Protein AF-A0A453G8U9-F1 (afdb_monomer)

Secondary structure (DSSP, 8-state):
-----------SSSHHHHHHHHHHHHHHHHHHHHHHHHHHHHHTTPPPPPEEEEEEE-TTS-HHHHHHHHHHHHHSS-S-EEEEEEES-TTS--S-TT--S----SS-TTS---

Mean predicted aligned error: 11.15 Å

InterPro domains:
  IPR005299 SAM dependent carboxyl methyltransferase [PF03492] (24-114)
  IPR005299 SAM dependent carboxyl methyltransferase [PTHR31009] (24-114)
  IPR029063 S-adenosyl-L-methionine-dependent methyltransferase superfamily [G3DSA:3.40.50.150] (24-113)
  IPR029063 S-adenosyl-L-methionine-dependent methyltransferase superfamily [SSF53335] (24-114)

Solvent-accessible surface area (backbone atoms only — not comparable to full-atom values): 7622 Å² total; per-residue (Å²): 134,81,91,85,83,83,87,82,88,91,83,77,88,63,68,74,64,53,56,61,50,53,47,50,50,54,50,48,53,49,52,50,53,51,51,51,52,46,53,49,26,57,75,69,75,42,77,78,71,80,43,75,46,72,51,68,42,52,74,89,54,74,56,67,63,45,50,54,52,51,51,52,56,62,68,41,95,59,75,64,58,48,78,48,75,48,71,39,59,85,91,49,89,85,70,66,86,91,74,70,95,78,86,88,85,77,97,54,87,82,66,78,80,133

Organism: Aegilops tauschii subsp. strangulata (NCBI:txid200361)

Nearest PDB structures (foldseek):
  1b0a-assembly1_A  TM=3.991E-01  e=1.077E+00  Escherichia coli K-12
  3ks9-assembly3_B  TM=4.041E-01  e=3.328E+00  Homo sapiens
  7aor-assembly1_f  TM=5.090E-01  e=7.887E+00  Trypanosoma cruzi strain CL Brener
  6sga-assembly1_CK  TM=3.949E-01  e=8.429E+00  Trypanosoma brucei brucei

Sequence (114 aa):
MQQHRHLGAQEDSDRGLGLLHWSTNALALVSIAVKAIHAHCLQFQQPSPEVSVLLNDLPENDFNTVVKSLVTLRQSNDPVVVTGITPGSFYERLFTSESVHLVCSSNSLHWLSK

Radius of gyration: 18.21 Å; Cα contacts (8 Å, |Δi|>4): 68; chains: 1; bounding box: 45×24×60 Å

pLDDT: mean 73.86, std 19.08, range [25.72, 93.12]

Structure (mmCIF, N/CA/C/O backbone):
data_AF-A0A453G8U9-F1
#
_entry.id   AF-A0A453G8U9-F1
#
loop_
_atom_site.group_PDB
_atom_site.id
_atom_site.type_symbol
_atom_site.label_atom_id
_atom_site.label_alt_id
_atom_site.label_comp_id
_atom_site.label_asym_id
_atom_site.label_entity_id
_atom_site.label_seq_id
_atom_site.pdbx_PDB_ins_code
_atom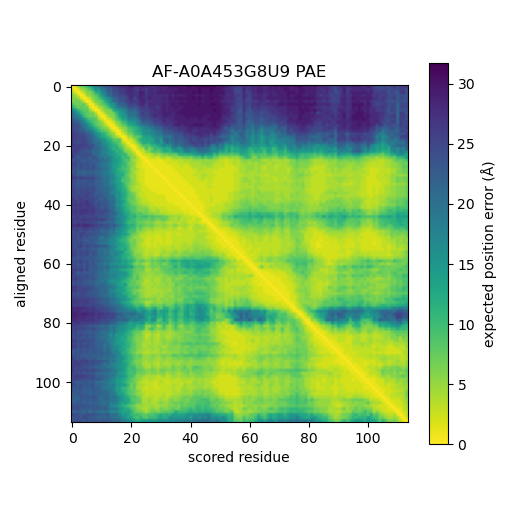_site.Cartn_x
_atom_site.Cartn_y
_atom_site.Cartn_z
_atom_site.occupancy
_atom_site.B_iso_or_equiv
_atom_site.auth_seq_id
_atom_site.auth_comp_id
_atom_site.auth_asym_id
_atom_site.auth_atom_id
_atom_site.pdbx_PDB_model_num
ATOM 1 N N . MET A 1 1 ? 16.619 5.678 -41.052 1.00 30.23 1 MET A N 1
ATOM 2 C CA . MET A 1 1 ? 17.804 4.800 -41.122 1.00 30.23 1 MET A CA 1
ATOM 3 C C . MET A 1 1 ? 18.645 5.003 -39.866 1.00 30.23 1 MET A C 1
ATOM 5 O O . MET A 1 1 ? 18.930 6.148 -39.556 1.00 30.23 1 MET A O 1
ATOM 9 N N . GLN A 1 2 ? 18.899 3.889 -39.160 1.00 29.11 2 GLN A N 1
ATOM 10 C CA . GLN A 1 2 ? 19.966 3.549 -38.184 1.00 29.11 2 GLN A CA 1
ATOM 11 C C . GLN A 1 2 ? 20.500 4.676 -37.273 1.00 29.11 2 GLN A C 1
ATOM 13 O O . GLN A 1 2 ? 21.148 5.600 -37.740 1.00 29.11 2 GLN A O 1
ATOM 18 N N . GLN A 1 3 ? 20.195 4.724 -35.967 1.00 36.03 3 GLN A N 1
ATOM 19 C CA . GLN A 1 3 ? 20.605 3.821 -34.866 1.00 36.03 3 GLN A CA 1
ATOM 20 C C . GLN A 1 3 ? 22.077 3.389 -34.897 1.00 36.03 3 GLN A C 1
ATOM 22 O O . GLN A 1 3 ? 22.437 2.491 -35.644 1.00 36.03 3 GLN A O 1
ATOM 27 N N . HIS A 1 4 ? 22.874 3.966 -33.993 1.00 25.72 4 HIS A N 1
ATOM 28 C CA . HIS A 1 4 ? 24.005 3.313 -33.332 1.00 25.72 4 HIS A CA 1
ATOM 29 C C . HIS A 1 4 ? 24.277 4.044 -32.006 1.00 25.72 4 HIS A C 1
ATOM 31 O O . HIS A 1 4 ? 24.753 5.178 -31.995 1.00 25.72 4 HIS A O 1
ATOM 37 N N . ARG A 1 5 ? 23.989 3.404 -30.869 1.00 31.95 5 ARG A N 1
ATOM 38 C CA . ARG A 1 5 ? 24.727 3.668 -29.629 1.00 31.95 5 ARG A CA 1
ATOM 39 C C . ARG A 1 5 ? 24.896 2.342 -28.897 1.00 31.95 5 ARG A C 1
ATOM 41 O O . ARG A 1 5 ? 23.926 1.696 -28.518 1.00 31.95 5 ARG A O 1
ATOM 48 N N . HIS A 1 6 ? 26.148 1.910 -28.869 1.00 29.66 6 HIS A N 1
ATOM 49 C CA . HIS A 1 6 ? 26.619 0.653 -28.318 1.00 29.66 6 HIS A CA 1
ATOM 50 C C . HIS A 1 6 ? 26.767 0.776 -26.796 1.00 29.66 6 HIS A C 1
ATOM 52 O O . HIS A 1 6 ? 27.011 1.861 -26.270 1.00 29.66 6 HIS A O 1
ATOM 58 N N . LEU A 1 7 ? 26.561 -0.366 -26.151 1.00 36.59 7 LEU A N 1
ATOM 59 C CA . LEU A 1 7 ? 26.475 -0.661 -24.724 1.00 36.59 7 LEU A CA 1
ATOM 60 C C . LEU A 1 7 ? 27.744 -0.326 -23.927 1.00 36.59 7 LEU A C 1
ATOM 62 O O . LEU A 1 7 ? 28.839 -0.317 -24.484 1.00 36.59 7 LEU A O 1
ATOM 66 N N . GLY A 1 8 ? 27.604 -0.213 -22.601 1.00 27.98 8 GLY A N 1
ATOM 67 C CA . GLY A 1 8 ? 28.725 -0.490 -21.702 1.00 27.98 8 GLY A CA 1
ATOM 68 C C . GLY A 1 8 ? 28.613 0.090 -20.297 1.00 27.98 8 GLY A C 1
ATOM 69 O O . GLY A 1 8 ? 29.074 1.197 -20.065 1.00 27.98 8 GLY A O 1
ATOM 70 N N . ALA A 1 9 ? 28.102 -0.728 -19.376 1.00 36.22 9 ALA A N 1
ATOM 71 C CA . ALA A 1 9 ? 28.544 -0.815 -17.983 1.00 36.22 9 ALA A CA 1
ATOM 72 C C . ALA A 1 9 ? 28.387 0.430 -17.088 1.00 36.22 9 ALA A C 1
ATOM 74 O O . ALA A 1 9 ? 29.346 1.137 -16.812 1.00 36.22 9 ALA A O 1
ATOM 75 N N . GLN A 1 10 ? 27.193 0.598 -16.517 1.00 33.53 10 GLN A N 1
ATOM 76 C CA . GLN A 1 10 ? 27.047 1.138 -15.158 1.00 33.53 10 GLN A CA 1
ATOM 77 C C . GLN A 1 10 ? 25.771 0.559 -14.510 1.00 33.53 10 GLN A C 1
ATOM 79 O O . GLN A 1 10 ? 24.962 1.265 -13.921 1.00 33.53 10 GLN A O 1
ATOM 84 N N . GLU A 1 11 ? 25.547 -0.743 -14.682 1.00 44.25 11 GLU A N 1
ATOM 85 C CA . GLU A 1 11 ? 24.462 -1.496 -14.052 1.00 44.25 11 GLU A CA 1
ATOM 86 C C . GLU A 1 11 ? 25.110 -2.580 -13.190 1.00 44.25 11 GLU A C 1
ATOM 88 O O . GLU A 1 11 ? 25.521 -3.585 -13.748 1.00 44.25 11 GLU A O 1
ATOM 93 N N . ASP A 1 12 ? 25.290 -2.346 -11.881 1.00 39.53 12 ASP A N 1
ATOM 94 C CA . ASP A 1 12 ? 25.063 -3.402 -10.866 1.00 39.53 12 ASP A CA 1
ATOM 95 C C . ASP A 1 12 ? 25.344 -3.009 -9.405 1.00 39.53 12 ASP A C 1
ATOM 97 O O . ASP A 1 12 ? 24.893 -3.707 -8.503 1.00 39.53 12 ASP A O 1
ATOM 101 N N . SER A 1 13 ? 26.036 -1.905 -9.101 1.00 34.47 13 SER A N 1
ATOM 102 C CA . SER A 1 13 ? 26.486 -1.705 -7.706 1.00 34.47 13 SER A CA 1
ATOM 103 C C . SER A 1 13 ? 25.477 -1.033 -6.755 1.00 34.47 13 SER A C 1
ATOM 105 O O . SER A 1 13 ? 25.641 -1.153 -5.544 1.00 34.47 13 SER A O 1
ATOM 107 N N . ASP A 1 14 ? 24.420 -0.378 -7.255 1.00 38.16 14 ASP A N 1
ATOM 108 C CA . ASP A 1 14 ? 23.520 0.456 -6.425 1.00 38.16 14 ASP A CA 1
ATOM 109 C C . ASP A 1 14 ? 22.111 -0.123 -6.205 1.00 38.16 14 ASP A C 1
ATOM 111 O O . ASP A 1 14 ? 21.262 0.493 -5.553 1.00 38.16 14 ASP A O 1
ATOM 115 N N . ARG A 1 15 ? 21.829 -1.335 -6.702 1.00 45.06 15 ARG A N 1
ATOM 116 C CA . ARG A 1 15 ? 20.483 -1.928 -6.589 1.00 45.06 15 ARG A CA 1
ATOM 117 C C . ARG A 1 15 ? 20.121 -2.337 -5.154 1.00 45.06 15 ARG A C 1
ATOM 119 O O . ARG A 1 15 ? 18.944 -2.371 -4.825 1.00 45.06 15 ARG A O 1
ATOM 126 N N . GLY A 1 16 ? 21.096 -2.569 -4.271 1.00 38.00 16 GLY A N 1
ATOM 127 C CA . GLY A 1 16 ? 20.838 -2.979 -2.882 1.00 38.00 16 GLY A CA 1
ATOM 128 C C . GLY A 1 16 ? 20.383 -1.856 -1.938 1.00 38.00 16 GLY A C 1
ATOM 129 O O . GLY A 1 16 ? 19.634 -2.113 -0.998 1.00 38.00 16 GLY A O 1
ATOM 130 N N . LEU A 1 17 ? 20.799 -0.608 -2.182 1.00 40.16 17 LEU A N 1
ATOM 131 C CA . LEU A 1 17 ? 20.535 0.523 -1.275 1.00 40.16 17 LEU A CA 1
ATOM 132 C C . LEU A 1 17 ? 19.252 1.289 -1.619 1.00 40.16 17 LEU A C 1
ATOM 134 O O . LEU A 1 17 ? 18.605 1.833 -0.725 1.00 40.16 17 LEU A O 1
ATOM 138 N N . GLY A 1 18 ? 18.834 1.281 -2.889 1.00 43.28 18 GLY A N 1
ATOM 139 C CA . GLY A 1 18 ? 17.547 1.853 -3.288 1.00 43.28 18 GLY A CA 1
ATOM 140 C C . GLY A 1 18 ? 16.365 1.108 -2.661 1.00 43.28 18 GLY A C 1
ATOM 141 O O . GLY A 1 18 ? 15.428 1.733 -2.176 1.00 43.28 18 GLY A O 1
ATOM 142 N N . LEU A 1 19 ? 16.427 -0.225 -2.602 1.00 46.66 19 LEU A N 1
ATOM 143 C CA . LEU A 1 19 ? 15.305 -1.096 -2.222 1.00 46.66 19 LEU A CA 1
ATOM 144 C C . LEU A 1 19 ? 14.860 -0.942 -0.757 1.00 46.66 19 LEU A C 1
ATOM 146 O O . LEU A 1 19 ? 13.661 -0.943 -0.486 1.00 46.66 19 LEU A O 1
ATOM 150 N N . LEU A 1 20 ? 15.795 -0.710 0.173 1.00 48.06 20 LEU A N 1
ATOM 151 C CA . LEU A 1 20 ? 15.473 -0.387 1.572 1.00 48.06 20 LEU A CA 1
ATOM 152 C C . LEU A 1 20 ? 14.829 1.001 1.717 1.00 48.06 20 LEU A C 1
ATOM 154 O O . LEU A 1 20 ? 14.012 1.226 2.613 1.00 48.06 20 LEU A O 1
ATOM 158 N N . HIS A 1 21 ? 15.173 1.941 0.836 1.00 51.19 21 HIS A N 1
ATOM 159 C CA . HIS A 1 21 ? 14.622 3.293 0.859 1.00 51.19 21 HIS A CA 1
ATOM 160 C C . HIS A 1 21 ? 13.180 3.326 0.325 1.00 51.19 21 HIS A C 1
ATOM 162 O O . HIS A 1 21 ? 12.327 3.976 0.928 1.00 51.19 21 HIS A O 1
ATOM 168 N N . TRP A 1 22 ? 12.868 2.566 -0.733 1.00 52.81 22 TRP A N 1
ATOM 169 C CA . TRP A 1 22 ? 11.501 2.464 -1.268 1.00 52.81 22 TRP A CA 1
ATOM 170 C C . TRP A 1 22 ? 10.528 1.857 -0.256 1.00 52.81 22 TRP A C 1
ATOM 172 O O . TRP A 1 22 ? 9.466 2.433 -0.007 1.00 52.81 22 TRP A O 1
ATOM 182 N N . SER A 1 23 ? 10.912 0.750 0.394 1.00 60.31 23 SER A N 1
ATOM 183 C CA . SER A 1 23 ? 10.085 0.134 1.436 1.00 60.31 23 SER A CA 1
ATOM 184 C C . SER A 1 23 ? 9.872 1.086 2.613 1.00 60.31 23 SER A C 1
ATOM 186 O O . SER A 1 23 ? 8.754 1.218 3.099 1.00 60.31 23 SER A O 1
ATOM 188 N N . THR A 1 24 ? 10.910 1.812 3.037 1.00 66.38 24 THR A N 1
ATOM 189 C CA . THR A 1 24 ? 10.807 2.758 4.160 1.00 66.38 24 THR A CA 1
ATOM 190 C C . THR A 1 24 ? 9.891 3.939 3.833 1.00 66.38 24 THR A C 1
ATOM 192 O O . THR A 1 24 ? 9.063 4.314 4.662 1.00 66.38 24 THR A O 1
ATOM 195 N N . ASN A 1 25 ? 9.967 4.485 2.617 1.00 76.69 25 ASN A N 1
ATOM 196 C CA . ASN A 1 25 ? 9.136 5.617 2.201 1.00 76.69 25 ASN A CA 1
ATOM 197 C C . ASN A 1 25 ? 7.661 5.235 2.056 1.00 76.69 25 ASN A C 1
ATOM 199 O O . ASN A 1 25 ? 6.788 5.965 2.529 1.00 76.69 25 ASN A O 1
ATOM 203 N N . ALA A 1 26 ? 7.375 4.079 1.450 1.00 77.31 26 ALA A N 1
ATOM 204 C CA . ALA A 1 26 ? 6.011 3.574 1.333 1.00 77.31 26 ALA A CA 1
ATOM 205 C C . ALA A 1 26 ? 5.385 3.338 2.718 1.00 77.31 26 ALA A C 1
ATOM 207 O O . ALA A 1 26 ? 4.270 3.785 2.980 1.00 77.31 26 ALA A O 1
ATOM 208 N N . LEU A 1 27 ? 6.122 2.714 3.641 1.00 78.50 27 LEU A N 1
ATOM 209 C CA . LEU A 1 27 ? 5.651 2.485 5.012 1.00 78.50 27 LEU A CA 1
ATOM 210 C C . LEU A 1 27 ? 5.476 3.784 5.798 1.00 78.50 27 LEU A C 1
ATOM 212 O O . LEU A 1 27 ? 4.526 3.898 6.569 1.00 78.50 27 LEU A O 1
ATOM 216 N N . ALA A 1 28 ? 6.363 4.764 5.611 1.00 82.06 28 ALA A N 1
ATOM 217 C CA . ALA A 1 28 ? 6.234 6.070 6.247 1.00 82.06 28 ALA A CA 1
ATOM 218 C C . ALA A 1 28 ? 4.953 6.780 5.787 1.00 82.06 28 ALA A C 1
ATOM 220 O O . ALA A 1 28 ? 4.194 7.264 6.626 1.00 82.06 28 ALA A O 1
ATOM 221 N N . LEU A 1 29 ? 4.668 6.773 4.479 1.00 83.81 29 LEU A N 1
ATOM 222 C CA . LEU A 1 29 ? 3.423 7.317 3.929 1.00 83.81 29 LEU A CA 1
ATOM 223 C C . LEU A 1 29 ? 2.194 6.603 4.493 1.00 83.81 29 LEU A C 1
ATOM 225 O O . LEU A 1 29 ? 1.257 7.267 4.933 1.00 83.81 29 LEU A O 1
ATOM 229 N N . VAL A 1 30 ? 2.219 5.269 4.546 1.00 83.62 30 VAL A N 1
ATOM 230 C CA . VAL A 1 30 ? 1.143 4.471 5.149 1.00 83.62 30 VAL A CA 1
ATOM 231 C C . VAL A 1 30 ? 0.951 4.837 6.622 1.00 83.62 30 VAL A C 1
ATOM 233 O O . VAL A 1 30 ? -0.172 5.107 7.036 1.00 83.62 30 VAL A O 1
ATOM 236 N N . SER A 1 31 ? 2.027 4.906 7.413 1.00 82.62 31 SER A N 1
ATOM 237 C CA . SER A 1 31 ? 1.951 5.253 8.838 1.00 82.62 31 SER A CA 1
ATOM 238 C C . SER A 1 31 ? 1.367 6.650 9.050 1.00 82.62 31 SER A C 1
ATOM 240 O O . SER A 1 31 ? 0.516 6.829 9.919 1.00 82.62 31 SER A O 1
ATOM 242 N N . ILE A 1 32 ? 1.778 7.631 8.240 1.00 86.06 32 ILE A N 1
ATOM 243 C CA . ILE A 1 32 ? 1.243 8.998 8.290 1.00 86.06 32 ILE A CA 1
ATOM 244 C C . ILE A 1 32 ? -0.249 9.005 7.941 1.00 86.06 32 ILE A C 1
ATOM 246 O O . ILE A 1 32 ? -1.035 9.591 8.682 1.00 86.06 32 ILE A O 1
ATOM 250 N N . ALA A 1 33 ? -0.648 8.338 6.854 1.00 87.12 33 ALA A N 1
ATOM 251 C CA . ALA A 1 33 ? -2.038 8.294 6.407 1.00 87.12 33 ALA A CA 1
ATOM 252 C C . ALA A 1 33 ? -2.949 7.623 7.443 1.00 87.12 33 ALA A C 1
ATOM 254 O O . ALA A 1 33 ? -3.970 8.192 7.825 1.00 87.12 33 ALA A O 1
ATOM 255 N N . VAL A 1 34 ? -2.548 6.457 7.959 1.00 84.44 34 VAL A N 1
ATOM 256 C CA . VAL A 1 34 ? -3.278 5.741 9.014 1.00 84.44 34 VAL A CA 1
ATOM 257 C C . VAL A 1 34 ? -3.399 6.635 10.250 1.00 84.44 34 VAL A C 1
ATOM 259 O O . VAL A 1 34 ? -4.510 6.921 10.689 1.00 84.44 34 VAL A O 1
ATOM 262 N N . LYS A 1 35 ? -2.291 7.181 10.768 1.00 85.94 35 LYS A N 1
ATOM 263 C CA . LYS A 1 35 ? -2.326 8.073 11.941 1.00 85.94 35 LYS A CA 1
ATOM 264 C C . LYS A 1 35 ? -3.228 9.287 11.736 1.00 85.94 35 LYS A C 1
ATOM 266 O O . LYS A 1 35 ? -3.946 9.652 12.662 1.00 85.94 35 LYS A O 1
ATOM 271 N N . ALA A 1 36 ? -3.227 9.887 10.547 1.00 88.62 36 ALA A N 1
ATOM 272 C CA . ALA A 1 36 ? -4.105 11.006 10.222 1.00 88.62 36 ALA A CA 1
ATOM 273 C C . ALA A 1 36 ? -5.590 10.603 10.249 1.00 88.62 36 ALA A C 1
ATOM 275 O O . ALA A 1 36 ? -6.399 11.325 10.830 1.00 88.62 36 ALA A O 1
ATOM 276 N N . ILE A 1 37 ? -5.940 9.434 9.696 1.00 87.56 37 ILE A N 1
ATOM 277 C CA . ILE A 1 37 ? -7.306 8.887 9.739 1.00 87.56 37 ILE A CA 1
ATOM 278 C C . ILE A 1 37 ? -7.744 8.658 11.191 1.00 87.56 37 ILE A C 1
ATOM 280 O O . ILE A 1 37 ? -8.806 9.126 11.593 1.00 87.56 37 ILE A O 1
ATOM 284 N N . HIS A 1 38 ? -6.913 8.008 12.011 1.00 84.94 38 HIS A N 1
ATOM 285 C CA . HIS A 1 38 ? -7.258 7.757 13.415 1.00 84.94 38 HIS A CA 1
ATOM 286 C C . HIS A 1 38 ? -7.352 9.042 14.237 1.00 84.94 38 HIS A C 1
ATOM 288 O O . HIS A 1 38 ? -8.285 9.185 15.023 1.00 84.94 38 HIS A O 1
ATOM 294 N N . ALA A 1 39 ? -6.431 9.991 14.044 1.00 88.19 39 ALA A N 1
ATOM 295 C CA . ALA A 1 39 ? -6.488 11.291 14.708 1.00 88.19 39 ALA A CA 1
ATOM 296 C C . ALA A 1 39 ? -7.781 12.041 14.360 1.00 88.19 39 ALA A C 1
ATOM 298 O O . ALA A 1 39 ? -8.405 12.630 15.242 1.00 88.19 39 ALA A O 1
ATOM 299 N N . HIS A 1 40 ? -8.220 11.963 13.102 1.00 90.12 40 HIS A N 1
ATOM 300 C CA . HIS A 1 40 ? -9.488 12.532 12.667 1.00 90.12 40 HIS A CA 1
ATOM 301 C C . HIS A 1 40 ? -10.680 11.839 13.343 1.00 90.12 40 HIS A C 1
ATOM 303 O O . HIS A 1 40 ? -11.517 12.508 13.943 1.00 90.12 40 HIS A O 1
ATOM 309 N N . CYS A 1 41 ? -10.738 10.505 13.348 1.00 88.62 41 CYS A N 1
ATOM 310 C CA . CYS A 1 41 ? -11.816 9.779 14.027 1.00 88.62 41 CYS A CA 1
ATOM 311 C C . CYS A 1 41 ? -11.871 10.094 15.530 1.00 88.62 41 CYS A C 1
ATOM 313 O O . CYS A 1 41 ? -12.950 10.351 16.057 1.00 88.62 41 CYS A O 1
ATOM 315 N N . LEU A 1 42 ? -10.718 10.169 16.202 1.00 87.56 42 LEU A N 1
ATOM 316 C CA . LEU A 1 42 ? -10.629 10.563 17.611 1.00 87.56 42 LEU A CA 1
ATOM 317 C C . LEU A 1 42 ? -11.145 11.987 17.847 1.00 87.56 42 LEU A C 1
ATOM 319 O O . LEU A 1 42 ? -11.900 12.211 18.793 1.00 87.56 42 LEU A O 1
ATOM 323 N N . GLN A 1 43 ? -10.785 12.937 16.978 1.00 93.12 43 GLN A N 1
ATOM 324 C CA . GLN A 1 43 ? -11.247 14.326 17.064 1.00 93.12 43 GLN A CA 1
ATOM 325 C C . GLN A 1 43 ? -12.778 14.430 17.001 1.00 93.12 43 GLN A C 1
ATOM 327 O O . GLN A 1 43 ? -13.365 15.257 17.697 1.00 93.12 43 GLN A O 1
ATOM 332 N N . PHE A 1 44 ? -13.420 13.578 16.201 1.00 91.56 44 PHE A N 1
ATOM 333 C CA . PHE A 1 44 ? -14.874 13.548 16.025 1.00 91.56 44 PHE A CA 1
ATOM 334 C C . PHE A 1 44 ? -15.579 12.470 16.869 1.00 91.56 44 PHE A C 1
ATOM 336 O O . PHE A 1 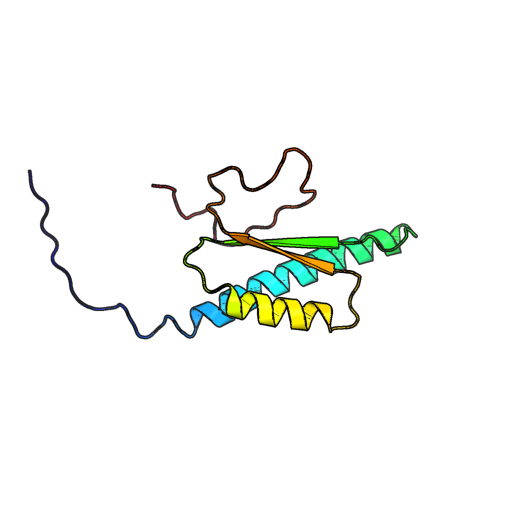44 ? -16.754 12.197 16.636 1.00 91.56 44 PHE A O 1
ATOM 343 N N . GLN A 1 45 ? -14.888 11.871 17.852 1.00 89.25 45 GLN A N 1
ATOM 344 C CA . GLN A 1 45 ? -15.409 10.804 18.727 1.00 89.25 45 GLN A CA 1
ATOM 345 C C . GLN A 1 45 ? -16.016 9.614 17.960 1.00 89.25 45 GLN A C 1
ATOM 347 O O . GLN A 1 45 ? -16.953 8.963 18.421 1.00 89.25 45 GLN A O 1
ATOM 352 N N . GLN A 1 46 ? -15.483 9.328 16.775 1.00 87.94 46 GLN A N 1
ATOM 353 C CA . GLN A 1 46 ? -15.892 8.193 15.965 1.00 87.94 46 GLN A CA 1
ATOM 354 C C . GLN A 1 46 ? -15.104 6.935 16.336 1.00 87.94 46 GLN A C 1
ATOM 356 O O . GLN A 1 46 ? -13.948 7.028 16.764 1.00 87.94 46 GLN A O 1
ATOM 361 N N . PRO A 1 47 ? -15.704 5.743 16.158 1.00 83.44 47 PRO A N 1
ATOM 362 C CA . PRO A 1 47 ? -14.972 4.499 16.308 1.00 83.44 47 PRO A CA 1
ATOM 363 C C . PRO A 1 47 ? -13.788 4.464 15.340 1.00 83.44 47 PRO A C 1
ATOM 365 O O . PRO A 1 47 ? -13.854 4.962 14.217 1.00 83.44 47 PRO A O 1
ATOM 368 N N . SER A 1 48 ? -12.698 3.859 15.799 1.00 81.06 48 SER A N 1
ATOM 369 C CA . SER A 1 48 ? -11.508 3.624 14.992 1.00 81.06 48 SER A CA 1
ATOM 370 C C . SER A 1 48 ? -11.873 2.773 13.765 1.00 81.06 48 SER A C 1
ATOM 372 O O . SER A 1 48 ? -12.318 1.640 13.959 1.00 81.06 48 SER A O 1
ATOM 374 N N . PRO A 1 49 ? -11.698 3.272 12.528 1.00 84.31 49 PRO A N 1
ATOM 375 C CA . PRO A 1 49 ? -12.060 2.520 11.336 1.00 84.31 49 PRO A CA 1
ATOM 376 C C . PRO A 1 49 ? -11.072 1.377 11.098 1.00 84.31 49 PRO A C 1
ATOM 378 O O . PRO A 1 49 ? -9.906 1.448 11.494 1.00 84.31 49 PRO A O 1
ATOM 381 N N . GLU A 1 50 ? -11.534 0.334 10.413 1.00 85.50 50 GLU A N 1
ATOM 382 C CA . GLU A 1 50 ? -10.647 -0.663 9.819 1.00 85.50 50 GLU A CA 1
ATOM 383 C C . GLU A 1 50 ? -10.018 -0.072 8.557 1.00 85.50 50 GLU A C 1
ATOM 385 O O . GLU A 1 50 ? -10.722 0.412 7.666 1.00 85.50 50 GLU A O 1
ATOM 390 N N . VAL A 1 51 ? -8.688 -0.093 8.472 1.00 86.44 51 VAL A N 1
ATOM 391 C CA . VAL A 1 51 ? -7.965 0.498 7.342 1.00 86.44 51 VAL A CA 1
ATOM 392 C C . VAL A 1 51 ? -7.367 -0.613 6.492 1.00 86.44 51 VAL A C 1
ATOM 394 O O . VAL A 1 51 ? -6.585 -1.431 6.969 1.00 86.44 51 VAL A O 1
ATOM 397 N N . SER A 1 52 ? -7.712 -0.640 5.207 1.00 88.00 52 SER A N 1
ATOM 398 C CA . SER A 1 52 ? -7.071 -1.529 4.237 1.00 88.00 52 SER A CA 1
ATOM 399 C C . SER A 1 52 ? -6.006 -0.768 3.455 1.00 88.00 52 SER A C 1
ATOM 401 O O . SER A 1 52 ? -6.300 0.235 2.809 1.00 88.00 52 SER A O 1
ATOM 403 N N . VAL A 1 53 ? -4.768 -1.248 3.513 1.00 86.62 53 VAL A N 1
ATOM 404 C CA . VAL A 1 53 ? -3.610 -0.696 2.810 1.00 86.62 53 VAL A CA 1
ATOM 405 C C . VAL A 1 53 ? -3.247 -1.634 1.671 1.00 86.62 53 VAL A C 1
ATOM 407 O O . VAL A 1 53 ? -2.876 -2.785 1.900 1.00 86.62 53 VAL A O 1
ATOM 410 N N . LEU A 1 54 ? -3.325 -1.127 0.444 1.00 88.00 54 LEU A N 1
ATOM 411 C CA . LEU A 1 54 ? -2.949 -1.849 -0.767 1.00 88.00 54 LEU A CA 1
ATOM 412 C C . LEU A 1 54 ? -1.685 -1.208 -1.335 1.00 88.00 54 LEU A C 1
ATOM 414 O O . LEU A 1 54 ? -1.694 -0.035 -1.707 1.00 88.00 54 LEU A O 1
ATOM 418 N N . LEU A 1 55 ? -0.590 -1.966 -1.367 1.00 87.25 55 LEU A N 1
ATOM 419 C CA . LEU A 1 55 ? 0.660 -1.521 -1.973 1.00 87.25 55 LEU A CA 1
ATOM 420 C C . LEU A 1 55 ? 0.718 -1.981 -3.427 1.00 87.25 55 LEU A C 1
ATOM 422 O O . LEU A 1 55 ? 0.688 -3.179 -3.708 1.00 87.25 55 LEU A O 1
ATOM 426 N N . ASN A 1 56 ? 0.803 -1.012 -4.334 1.00 89.31 56 ASN A N 1
ATOM 427 C CA . ASN A 1 56 ? 0.938 -1.248 -5.763 1.00 89.31 56 ASN A CA 1
ATOM 428 C C . ASN A 1 56 ? 2.342 -0.899 -6.247 1.00 89.31 56 ASN A C 1
ATOM 430 O O . ASN A 1 56 ? 2.825 0.202 -5.983 1.00 89.31 56 ASN A O 1
ATOM 434 N N . ASP A 1 57 ? 2.931 -1.799 -7.026 1.00 85.81 57 ASP A N 1
ATOM 435 C CA . ASP A 1 57 ? 4.148 -1.553 -7.797 1.00 85.81 57 ASP A CA 1
ATOM 436 C C . ASP A 1 57 ? 4.169 -2.463 -9.036 1.00 85.81 57 ASP A C 1
ATOM 438 O O . ASP A 1 57 ? 3.320 -3.349 -9.179 1.00 85.81 57 ASP A O 1
ATOM 442 N N . LEU A 1 58 ? 5.145 -2.266 -9.920 1.00 84.88 58 LEU A N 1
ATOM 443 C CA . LEU A 1 58 ? 5.361 -3.136 -11.070 1.00 84.88 58 LEU A CA 1
ATOM 444 C C . LEU A 1 58 ? 5.648 -4.589 -10.628 1.00 84.88 58 LEU A C 1
ATOM 446 O O . LEU A 1 58 ? 6.286 -4.798 -9.592 1.00 84.88 58 LEU A O 1
ATOM 450 N N . PRO A 1 59 ? 5.212 -5.608 -11.396 1.00 81.06 59 PRO A N 1
ATOM 451 C CA . PRO A 1 59 ? 5.422 -7.021 -11.061 1.00 81.06 59 PRO A CA 1
ATOM 452 C C . PRO A 1 59 ? 6.889 -7.423 -10.863 1.00 81.06 59 PRO A C 1
ATOM 454 O O . PRO A 1 59 ? 7.173 -8.379 -10.147 1.00 81.06 59 PRO A O 1
ATOM 457 N N . GLU A 1 60 ? 7.817 -6.707 -11.499 1.00 81.62 60 GLU A N 1
ATOM 458 C CA . GLU A 1 60 ? 9.260 -6.931 -11.408 1.00 81.62 60 GLU A CA 1
ATOM 459 C C . GLU A 1 60 ? 9.874 -6.432 -10.087 1.00 81.62 60 GLU A C 1
ATOM 461 O O . GLU A 1 60 ? 11.055 -6.674 -9.830 1.00 81.62 60 GLU A O 1
ATOM 466 N N . ASN A 1 61 ? 9.101 -5.729 -9.254 1.00 80.19 61 ASN A N 1
ATOM 467 C CA . ASN A 1 61 ? 9.557 -5.240 -7.961 1.00 80.19 61 ASN A CA 1
ATOM 468 C C . ASN A 1 61 ? 9.691 -6.371 -6.922 1.00 80.19 61 ASN A C 1
ATOM 470 O O . ASN A 1 61 ? 8.933 -7.344 -6.920 1.00 80.19 61 ASN A O 1
ATOM 474 N N . ASP A 1 62 ? 10.624 -6.220 -5.974 1.00 79.00 62 ASP A N 1
ATOM 475 C CA . ASP A 1 62 ? 10.791 -7.182 -4.879 1.00 79.00 62 ASP A CA 1
ATOM 476 C C . ASP A 1 62 ? 9.742 -6.976 -3.776 1.00 79.00 62 ASP A C 1
ATOM 478 O O . ASP A 1 62 ? 9.970 -6.343 -2.738 1.00 79.00 62 ASP A O 1
ATOM 482 N N . PHE A 1 63 ? 8.579 -7.591 -3.971 1.00 79.44 63 PHE A N 1
ATOM 483 C CA . PHE A 1 63 ? 7.523 -7.602 -2.966 1.00 79.44 63 PHE A CA 1
ATOM 484 C C . PHE A 1 63 ? 7.905 -8.356 -1.687 1.00 79.44 63 PHE A C 1
ATOM 486 O O . PHE A 1 63 ? 7.276 -8.121 -0.658 1.00 79.44 63 PHE A O 1
ATOM 493 N N . ASN A 1 64 ? 8.931 -9.218 -1.675 1.00 79.62 64 ASN A N 1
ATOM 494 C CA . ASN A 1 64 ? 9.270 -9.989 -0.471 1.00 79.62 64 ASN A CA 1
ATOM 495 C C . ASN A 1 6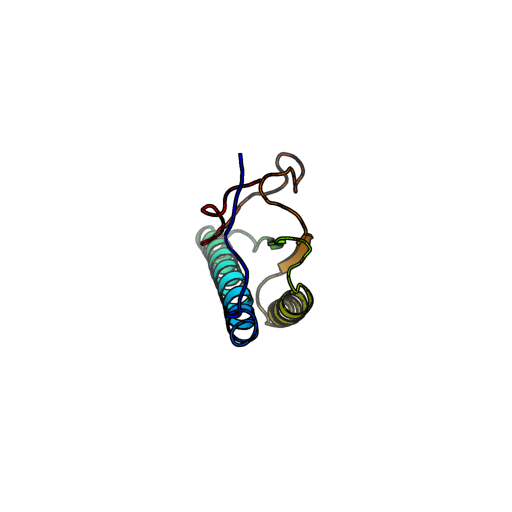4 ? 9.717 -9.083 0.675 1.00 79.62 64 ASN A C 1
ATOM 497 O O . ASN A 1 64 ? 9.346 -9.298 1.833 1.00 79.62 64 ASN A O 1
ATOM 501 N N . THR A 1 65 ? 10.511 -8.063 0.355 1.00 77.69 65 THR A N 1
ATOM 502 C CA . THR A 1 65 ? 10.972 -7.077 1.334 1.00 77.69 65 THR A CA 1
ATOM 503 C C . THR A 1 65 ? 9.793 -6.262 1.867 1.00 77.69 65 THR A C 1
ATOM 505 O O . THR A 1 65 ? 9.650 -6.094 3.079 1.00 77.69 65 THR A O 1
ATOM 508 N N . VAL A 1 66 ? 8.879 -5.863 0.981 1.00 76.38 66 VAL A N 1
ATOM 509 C CA . VAL A 1 66 ? 7.656 -5.133 1.333 1.00 76.38 66 VAL A CA 1
ATOM 510 C C . VAL A 1 66 ? 6.736 -5.965 2.233 1.00 76.38 66 VAL A C 1
ATOM 512 O O . VAL A 1 66 ? 6.284 -5.470 3.263 1.00 76.38 66 VAL A O 1
ATOM 515 N N . VAL A 1 67 ? 6.503 -7.240 1.904 1.00 79.75 67 VAL A N 1
ATOM 516 C CA . VAL A 1 67 ? 5.691 -8.160 2.720 1.00 79.75 67 VAL A CA 1
ATOM 517 C C . VAL A 1 67 ? 6.260 -8.277 4.129 1.00 79.75 67 VAL A C 1
ATOM 519 O O . VAL A 1 67 ? 5.509 -8.155 5.095 1.00 79.75 67 VAL A O 1
ATOM 522 N N . LYS A 1 68 ? 7.577 -8.474 4.273 1.00 80.75 68 LYS A N 1
ATOM 523 C CA . LYS A 1 68 ? 8.221 -8.570 5.595 1.00 80.75 68 LYS A CA 1
ATOM 524 C C . LYS A 1 68 ? 7.977 -7.312 6.421 1.00 80.75 68 LYS A C 1
ATOM 526 O O . LYS A 1 68 ? 7.595 -7.408 7.582 1.00 80.75 68 LYS A O 1
ATOM 531 N N . SER A 1 69 ? 8.131 -6.139 5.814 1.00 76.50 69 SER A N 1
ATOM 532 C CA . SER A 1 69 ? 7.858 -4.875 6.489 1.00 76.50 69 SER A CA 1
ATOM 533 C C . SER A 1 69 ? 6.382 -4.669 6.842 1.00 76.50 69 SER A C 1
ATOM 535 O O . SER A 1 69 ? 6.084 -4.159 7.920 1.00 76.50 69 SER A O 1
ATOM 537 N N . LEU A 1 70 ? 5.454 -5.084 5.973 1.00 77.00 70 LEU A N 1
ATOM 538 C CA . LEU A 1 70 ? 4.015 -5.047 6.249 1.00 77.00 70 LEU A CA 1
ATOM 539 C C . LEU A 1 70 ? 3.633 -5.970 7.413 1.00 77.00 70 LEU A C 1
ATOM 541 O O . LEU A 1 70 ? 2.789 -5.609 8.230 1.00 77.00 70 LEU A O 1
ATOM 545 N N . VAL A 1 71 ? 4.254 -7.148 7.510 1.00 78.62 71 VAL A N 1
ATOM 546 C CA . VAL A 1 71 ? 4.063 -8.061 8.645 1.00 78.62 71 VAL A CA 1
ATOM 547 C C . VAL A 1 71 ? 4.534 -7.403 9.940 1.00 78.62 71 VAL A C 1
ATOM 549 O O . VAL A 1 71 ? 3.801 -7.433 10.925 1.00 78.62 71 VAL A O 1
ATOM 552 N N . THR A 1 72 ? 5.694 -6.742 9.932 1.00 77.56 72 THR A N 1
ATOM 553 C CA . THR A 1 72 ? 6.176 -5.973 11.090 1.00 77.56 72 THR A CA 1
ATOM 554 C C . THR A 1 72 ? 5.205 -4.851 11.470 1.00 77.56 72 THR A C 1
ATOM 556 O O . THR A 1 72 ? 4.911 -4.680 12.650 1.00 77.56 72 THR A O 1
ATOM 559 N N . LEU A 1 73 ? 4.647 -4.132 10.487 1.00 73.25 73 LEU A N 1
ATOM 560 C CA . LEU A 1 73 ? 3.655 -3.074 10.716 1.00 73.25 73 LEU A CA 1
ATOM 561 C C . LEU A 1 73 ? 2.355 -3.613 11.339 1.00 73.25 73 LEU A C 1
ATOM 563 O O . LEU A 1 73 ? 1.756 -2.961 12.187 1.00 73.25 73 LEU A O 1
ATOM 567 N N . ARG A 1 74 ? 1.925 -4.821 10.960 1.00 72.88 74 ARG A N 1
ATOM 568 C CA . ARG A 1 74 ? 0.765 -5.483 11.583 1.00 72.88 74 ARG A CA 1
ATOM 569 C C . ARG A 1 74 ? 1.033 -5.970 13.008 1.00 72.88 74 ARG A C 1
ATOM 571 O O . ARG A 1 74 ? 0.083 -6.194 13.750 1.00 72.88 74 ARG A O 1
ATOM 578 N N . GLN A 1 75 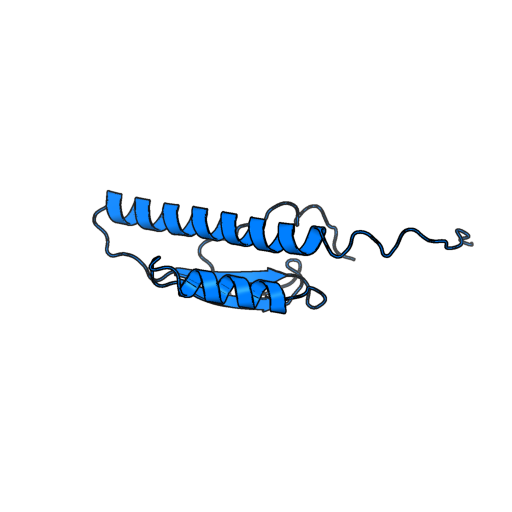? 2.294 -6.221 13.354 1.00 72.00 75 GLN A N 1
ATOM 579 C CA . GLN A 1 75 ? 2.701 -6.699 14.678 1.00 72.00 75 GLN A CA 1
ATOM 580 C C . GLN A 1 75 ? 2.954 -5.560 15.667 1.00 72.00 75 GLN A C 1
ATOM 582 O O . GLN A 1 75 ? 2.858 -5.779 16.874 1.00 72.00 75 GLN A O 1
ATOM 587 N N . SER A 1 76 ? 3.262 -4.347 15.195 1.00 66.19 76 SER A N 1
ATOM 588 C CA . SER A 1 76 ? 3.127 -3.163 16.043 1.00 66.19 76 SER A CA 1
ATOM 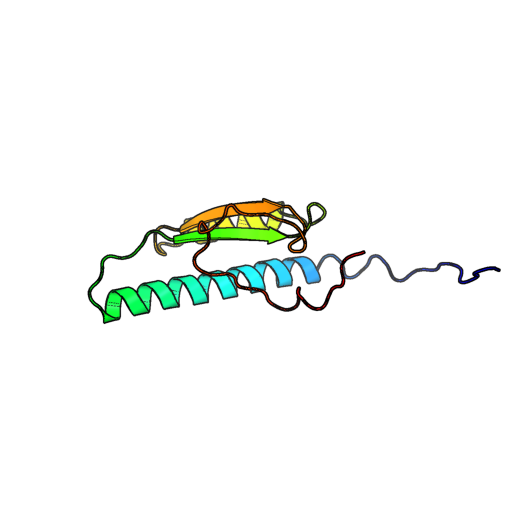589 C C . SER A 1 76 ? 1.657 -3.012 16.435 1.00 66.19 76 SER A C 1
ATOM 591 O O . SER A 1 76 ? 0.800 -3.130 15.570 1.00 66.19 76 SER A O 1
ATOM 593 N N . ASN A 1 77 ? 1.368 -2.749 17.716 1.00 59.00 77 ASN A N 1
ATOM 594 C CA . ASN A 1 77 ? 0.026 -2.537 18.305 1.00 59.00 77 ASN A CA 1
ATOM 595 C C . ASN A 1 77 ? -0.765 -1.339 17.712 1.00 59.00 77 ASN A C 1
ATOM 597 O O . ASN A 1 77 ? -1.640 -0.777 18.368 1.00 59.00 77 ASN A O 1
ATOM 601 N N . ASP A 1 78 ? -0.420 -0.908 16.504 1.00 61.91 78 ASP A N 1
ATOM 602 C CA . ASP A 1 78 ? -1.137 0.081 15.725 1.00 61.91 78 ASP A CA 1
ATOM 603 C C . ASP A 1 78 ? -2.468 -0.513 15.210 1.00 61.91 78 ASP A C 1
ATOM 605 O O . ASP A 1 78 ? -2.655 -1.734 15.200 1.00 61.91 78 ASP A O 1
ATOM 609 N N . PRO A 1 79 ? -3.437 0.346 14.855 1.00 64.00 79 PRO A N 1
ATOM 610 C CA . PRO A 1 79 ? -4.817 -0.040 14.563 1.00 64.00 79 PRO A CA 1
ATOM 611 C C . PRO A 1 79 ? -4.954 -1.126 13.487 1.00 64.00 79 PRO A C 1
ATOM 613 O O . PRO A 1 79 ? -4.025 -1.412 12.742 1.00 64.00 79 PRO A O 1
ATOM 616 N N . VAL A 1 80 ? -6.136 -1.748 13.415 1.00 62.16 80 VAL A N 1
ATOM 617 C CA . VAL A 1 80 ? -6.443 -2.893 12.540 1.00 62.16 80 VAL A CA 1
ATOM 618 C C . VAL A 1 80 ? -6.189 -2.538 11.068 1.00 62.16 80 VAL A C 1
ATOM 620 O O . VAL A 1 80 ? -7.058 -2.001 10.381 1.00 62.16 80 VAL A O 1
ATOM 623 N N . VAL A 1 81 ? -4.977 -2.845 10.593 1.00 71.50 81 VAL A N 1
ATOM 624 C CA . VAL A 1 81 ? -4.564 -2.643 9.204 1.00 71.50 81 VAL A CA 1
ATOM 625 C C . VAL A 1 81 ? -4.604 -3.974 8.456 1.00 71.50 81 VAL A C 1
ATOM 627 O O . VAL A 1 81 ? -3.814 -4.889 8.715 1.00 71.50 81 VAL A O 1
ATOM 630 N N . VAL A 1 82 ? -5.502 -4.089 7.479 1.00 73.25 82 VAL A N 1
ATOM 631 C CA . VAL A 1 82 ? -5.448 -5.154 6.469 1.00 73.25 82 VAL A CA 1
ATOM 632 C C . VAL A 1 82 ? -4.441 -4.737 5.411 1.00 73.25 82 VAL A C 1
ATOM 634 O O . VAL A 1 82 ? -4.583 -3.678 4.814 1.00 73.25 82 VAL A O 1
ATOM 637 N N . THR A 1 83 ? -3.402 -5.537 5.191 1.00 80.69 83 THR A N 1
ATOM 638 C CA . THR A 1 83 ? -2.363 -5.225 4.208 1.00 80.69 83 THR A CA 1
ATOM 639 C C . THR A 1 83 ? -2.492 -6.159 3.014 1.00 80.69 83 THR A C 1
ATOM 641 O O . THR A 1 83 ? -2.638 -7.370 3.168 1.00 80.69 83 THR A O 1
ATOM 644 N N . GLY A 1 84 ? -2.453 -5.588 1.816 1.00 82.75 84 GLY A N 1
ATOM 645 C CA . GLY A 1 84 ? -2.498 -6.313 0.556 1.00 82.75 84 GLY A CA 1
ATOM 646 C C . GLY A 1 84 ? -1.483 -5.755 -0.430 1.00 82.75 84 GLY A C 1
ATOM 647 O O . GLY A 1 84 ? -0.980 -4.641 -0.276 1.00 82.75 84 GLY A O 1
ATOM 648 N N . ILE A 1 85 ? -1.179 -6.556 -1.443 1.00 85.94 85 ILE A N 1
ATOM 649 C CA . ILE A 1 85 ? -0.298 -6.177 -2.541 1.00 85.94 85 ILE A CA 1
ATOM 650 C C . ILE A 1 85 ? -1.081 -6.339 -3.834 1.00 85.94 85 ILE A C 1
ATOM 652 O O . ILE A 1 85 ? -1.752 -7.351 -4.038 1.00 85.94 85 ILE A O 1
ATOM 656 N N . THR A 1 86 ? -0.984 -5.341 -4.699 1.00 88.06 86 THR A N 1
ATOM 657 C CA . THR A 1 86 ? -1.619 -5.333 -6.013 1.00 88.06 86 THR A CA 1
ATOM 658 C C . THR A 1 86 ? -0.519 -5.092 -7.038 1.00 88.06 86 THR A C 1
ATOM 660 O O . THR A 1 86 ? -0.176 -3.942 -7.276 1.00 88.06 86 THR A O 1
ATOM 663 N N . PRO A 1 87 ? 0.115 -6.141 -7.584 1.00 87.62 87 PRO A N 1
ATOM 664 C CA . PRO A 1 87 ? 1.147 -5.956 -8.593 1.00 87.62 87 PRO A CA 1
ATOM 665 C C . PRO A 1 87 ? 0.512 -5.497 -9.909 1.00 87.62 87 PRO A C 1
ATOM 667 O O . PRO A 1 87 ? -0.470 -6.086 -10.365 1.00 87.62 87 PRO A O 1
ATOM 670 N N . GLY A 1 88 ? 1.087 -4.474 -10.533 1.00 86.88 88 GLY A N 1
ATOM 671 C CA . GLY A 1 88 ? 0.631 -3.973 -11.822 1.00 86.88 88 GLY A CA 1
ATOM 672 C C . GLY A 1 88 ? 1.039 -2.531 -12.108 1.00 86.88 88 GLY A C 1
ATOM 673 O O . GLY A 1 88 ? 1.470 -1.766 -11.243 1.00 86.88 88 GLY A O 1
ATOM 674 N N . SER A 1 89 ? 0.897 -2.149 -13.375 1.00 86.44 89 SER A N 1
ATOM 675 C CA . SER A 1 89 ? 1.096 -0.766 -13.794 1.00 86.44 89 SER A CA 1
ATOM 676 C C . SER A 1 89 ? -0.070 0.098 -13.319 1.00 86.44 89 SER A C 1
ATOM 678 O O . SER A 1 89 ? -1.227 -0.197 -13.611 1.00 86.44 89 SER A O 1
ATOM 680 N N . PHE A 1 90 ? 0.224 1.222 -12.664 1.00 88.19 90 PHE A N 1
ATOM 681 C CA . PHE A 1 90 ? -0.804 2.201 -12.288 1.00 88.19 90 PHE A CA 1
ATOM 682 C C . PHE A 1 90 ? -1.390 2.966 -13.490 1.00 88.19 90 PHE A C 1
ATOM 684 O O . PHE A 1 90 ? -2.331 3.737 -13.317 1.00 88.19 90 PHE A O 1
ATOM 691 N N . TYR A 1 91 ? -0.856 2.755 -14.700 1.00 87.62 91 TYR A N 1
ATOM 692 C CA . TYR A 1 91 ? -1.459 3.229 -15.952 1.00 87.62 91 TYR A CA 1
ATOM 693 C C . TYR A 1 91 ? -2.624 2.355 -16.433 1.00 87.62 91 TYR A C 1
ATOM 695 O O . TYR A 1 91 ? -3.333 2.732 -17.365 1.00 87.62 91 TYR A O 1
ATOM 703 N N . GLU A 1 92 ? -2.841 1.206 -15.797 1.00 89.50 92 GLU A N 1
ATOM 704 C CA . GLU A 1 92 ? -3.951 0.302 -16.073 1.00 89.50 92 GLU A CA 1
ATOM 705 C C . GLU A 1 92 ? -4.953 0.286 -14.910 1.00 89.50 92 GLU A C 1
ATOM 707 O O . GLU A 1 92 ? -4.748 0.879 -13.847 1.00 89.50 92 GLU A O 1
ATOM 712 N N . ARG A 1 93 ? -6.090 -0.390 -15.106 1.00 90.69 93 ARG A N 1
ATOM 713 C CA . ARG A 1 93 ? -7.087 -0.549 -14.043 1.00 90.69 93 ARG A CA 1
ATOM 714 C C . ARG A 1 93 ? -6.625 -1.614 -13.047 1.00 90.69 93 ARG A C 1
ATOM 716 O O . ARG A 1 93 ? -6.676 -2.799 -13.352 1.00 90.69 93 ARG A O 1
ATOM 723 N N . LEU A 1 94 ? -6.278 -1.178 -11.839 1.00 90.19 94 LEU A N 1
ATOM 724 C CA . LEU A 1 94 ? -5.855 -2.056 -10.739 1.00 90.19 94 LEU A CA 1
ATOM 725 C C . LEU A 1 94 ? -6.973 -2.377 -9.742 1.00 90.19 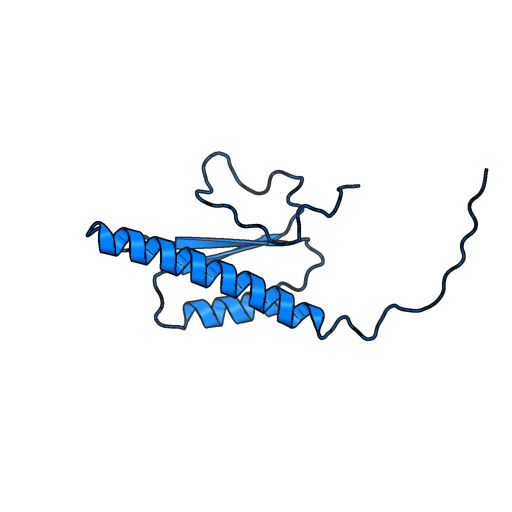94 LEU A C 1
ATOM 727 O O . LEU A 1 94 ? -6.980 -3.438 -9.125 1.00 90.19 94 LEU A O 1
ATOM 731 N N . PHE A 1 95 ? -7.924 -1.458 -9.586 1.00 91.00 95 PHE A N 1
ATOM 732 C CA . PHE A 1 95 ? -8.998 -1.560 -8.605 1.00 91.00 95 PHE A CA 1
ATOM 733 C C . PHE A 1 95 ? -10.362 -1.449 -9.283 1.00 91.00 95 PHE A C 1
ATOM 735 O O . PHE A 1 95 ? -10.506 -0.861 -10.361 1.00 91.00 95 PHE A O 1
ATOM 742 N N . THR A 1 96 ? -11.374 -2.027 -8.644 1.00 91.56 96 THR A N 1
ATOM 743 C CA . THR A 1 96 ? -12.772 -1.830 -9.029 1.00 91.56 96 THR A CA 1
ATOM 744 C C . THR A 1 96 ? -13.198 -0.380 -8.797 1.00 91.56 96 THR A C 1
ATOM 746 O O . THR A 1 96 ? -12.600 0.342 -8.000 1.00 91.56 96 THR A O 1
ATOM 749 N N . SER A 1 97 ? -14.241 0.065 -9.494 1.00 91.50 97 SER A N 1
ATOM 750 C CA . SER A 1 97 ? -14.804 1.397 -9.267 1.00 91.50 97 SER A CA 1
ATOM 751 C C . SER A 1 97 ? -15.243 1.562 -7.810 1.00 91.50 97 SER A C 1
ATOM 753 O O . SER A 1 97 ? -15.788 0.628 -7.228 1.00 91.50 97 SER A O 1
ATOM 755 N N . GLU A 1 98 ? -14.999 2.746 -7.240 1.00 90.00 98 GLU A N 1
ATOM 756 C CA . GLU A 1 98 ? -15.440 3.145 -5.890 1.00 90.00 98 GLU A CA 1
ATOM 757 C C . GLU A 1 98 ? -14.903 2.285 -4.728 1.00 90.00 98 GLU A C 1
ATOM 759 O O . GLU A 1 98 ? -15.354 2.430 -3.597 1.00 90.00 98 GLU A O 1
ATOM 764 N N . SER A 1 99 ? -13.904 1.423 -4.957 1.00 90.06 99 SER A N 1
ATOM 765 C CA . SER A 1 99 ? -13.350 0.564 -3.898 1.00 90.06 99 SER A CA 1
ATOM 766 C C . SER A 1 99 ? -12.163 1.164 -3.140 1.00 90.06 99 SER A C 1
ATOM 768 O O . SER A 1 99 ? -11.688 0.561 -2.179 1.00 90.06 99 SER A O 1
ATOM 770 N N . VAL A 1 100 ? -11.638 2.315 -3.575 1.00 91.31 100 VAL A N 1
ATOM 771 C CA . VAL A 1 100 ? -10.474 2.970 -2.959 1.00 91.31 100 VAL A CA 1
ATOM 772 C C . VAL A 1 100 ? -10.847 4.377 -2.513 1.00 91.31 100 VAL A C 1
ATOM 774 O O . VAL A 1 100 ? -11.253 5.204 -3.323 1.00 91.31 100 VAL A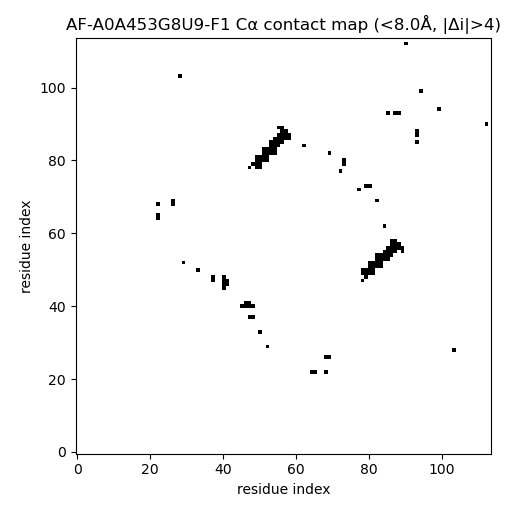 O 1
ATOM 777 N N . HIS A 1 101 ? -10.667 4.649 -1.221 1.00 90.31 101 HIS A N 1
ATOM 778 C CA . 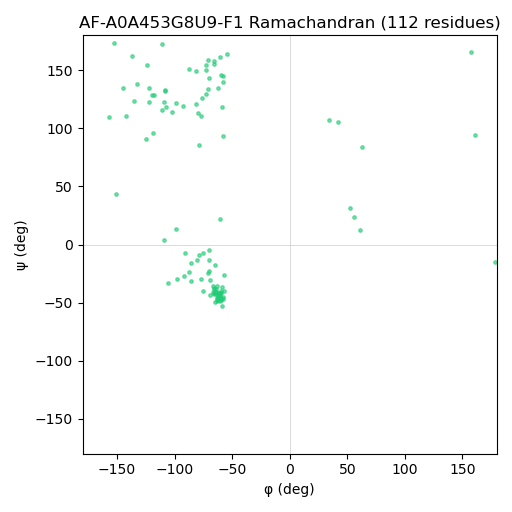HIS A 1 101 ? -10.991 5.940 -0.607 1.00 90.31 101 HIS A CA 1
ATOM 779 C C . HIS A 1 101 ? -9.857 6.965 -0.729 1.00 90.31 101 HIS A C 1
ATOM 781 O O . HIS A 1 101 ? -10.105 8.166 -0.787 1.00 90.31 101 HIS A O 1
ATOM 787 N N . LEU A 1 102 ? -8.607 6.496 -0.745 1.00 89.06 102 LEU A N 1
ATOM 788 C CA . LEU A 1 102 ? -7.417 7.338 -0.782 1.00 89.06 102 LEU A CA 1
ATOM 789 C C . LEU A 1 102 ? -6.325 6.665 -1.613 1.00 89.06 102 LEU A C 1
ATOM 791 O O . LEU A 1 102 ? -6.040 5.484 -1.429 1.00 89.06 102 LEU A O 1
ATOM 795 N N . VAL A 1 103 ? -5.689 7.440 -2.491 1.00 89.38 103 VAL A N 1
ATOM 796 C CA . VAL A 1 103 ? -4.515 7.018 -3.261 1.00 89.38 103 VAL A CA 1
ATOM 797 C C . VAL A 1 103 ? -3.355 7.942 -2.919 1.00 89.38 103 VAL A C 1
ATOM 799 O O . VAL A 1 103 ? -3.480 9.164 -3.001 1.00 89.38 103 VAL A O 1
ATOM 802 N N . CYS A 1 104 ? -2.214 7.360 -2.557 1.00 86.69 104 CYS A N 1
ATOM 803 C CA . CYS A 1 104 ? -0.976 8.091 -2.318 1.00 86.69 104 CYS A CA 1
ATOM 804 C C . CYS A 1 104 ? 0.090 7.621 -3.308 1.00 86.69 104 CYS A C 1
ATOM 806 O O . CYS A 1 104 ? 0.348 6.427 -3.428 1.00 86.69 104 CYS A O 1
ATOM 808 N N . SER A 1 105 ? 0.727 8.566 -3.996 1.00 85.88 105 SER A N 1
ATOM 809 C CA . SER A 1 105 ? 1.860 8.308 -4.882 1.00 85.88 105 SER A CA 1
ATOM 810 C C . SER A 1 105 ? 2.961 9.318 -4.585 1.00 85.88 105 SER A C 1
ATOM 812 O O . SER A 1 105 ? 2.684 10.499 -4.381 1.00 85.88 105 SER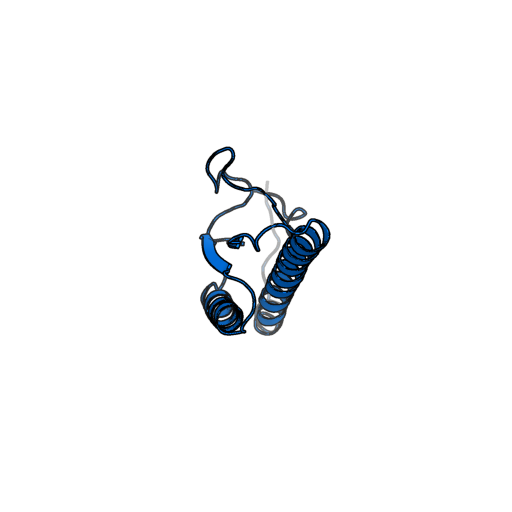 A O 1
ATOM 814 N N . SER A 1 106 ? 4.208 8.856 -4.553 1.00 83.31 106 SER A N 1
ATOM 815 C CA . SER A 1 106 ? 5.380 9.705 -4.366 1.00 83.31 106 SER A CA 1
ATOM 816 C C . SER A 1 106 ? 6.449 9.293 -5.360 1.00 83.31 106 SER A C 1
ATOM 818 O O . SER A 1 106 ? 6.841 8.132 -5.406 1.00 83.31 106 SER A O 1
ATOM 820 N N . ASN A 1 107 ? 6.902 10.244 -6.176 1.00 81.94 107 ASN A N 1
ATOM 821 C CA . ASN A 1 107 ? 7.953 10.032 -7.170 1.00 81.94 107 ASN A CA 1
ATOM 822 C C . ASN A 1 107 ? 7.691 8.889 -8.183 1.00 81.94 107 ASN A C 1
ATOM 824 O O . ASN A 1 107 ? 8.635 8.385 -8.783 1.00 81.94 107 ASN A O 1
ATOM 828 N N . SER A 1 108 ? 6.429 8.504 -8.417 1.00 80.19 108 SER A N 1
ATOM 829 C CA . SER A 1 108 ? 6.067 7.472 -9.409 1.00 80.19 108 SER A CA 1
ATOM 830 C C . SER A 1 108 ? 5.429 8.051 -10.678 1.00 80.19 108 SER A C 1
ATOM 832 O O . SER A 1 108 ? 5.658 7.539 -11.766 1.00 80.19 108 SER A O 1
ATOM 834 N N . LEU A 1 109 ? 4.674 9.151 -10.572 1.00 83.06 109 LEU A N 1
ATOM 835 C CA . LEU A 1 109 ? 3.883 9.701 -11.688 1.00 83.06 109 LEU A CA 1
ATOM 836 C C . LEU A 1 109 ? 4.709 10.323 -12.830 1.00 83.06 109 LEU A C 1
ATOM 838 O O . LEU A 1 109 ? 4.165 10.596 -13.893 1.00 83.06 109 LEU A O 1
ATOM 842 N N . HIS A 1 110 ? 6.004 10.576 -12.628 1.00 82.75 110 HIS A N 1
ATOM 843 C CA . HIS A 1 110 ? 6.864 11.145 -13.673 1.00 82.75 110 HIS A CA 1
ATOM 844 C C . HIS A 1 110 ? 7.357 10.096 -14.685 1.00 82.75 110 HIS A C 1
ATOM 846 O O . HIS A 1 110 ? 7.885 10.461 -15.735 1.00 82.75 110 HIS A O 1
ATOM 852 N N . TRP A 1 111 ? 7.209 8.804 -14.379 1.00 83.00 111 TRP A N 1
ATOM 853 C CA . TRP A 1 111 ? 7.603 7.715 -15.268 1.00 83.00 111 TRP A CA 1
ATOM 854 C C . TRP A 1 111 ? 6.548 7.509 -16.341 1.00 83.00 111 TRP A C 1
ATOM 856 O O . TRP A 1 111 ? 5.449 7.084 -16.019 1.00 83.00 111 TRP A O 1
ATOM 866 N N . LEU A 1 112 ? 6.865 7.788 -17.603 1.00 83.62 112 LEU A N 1
ATOM 867 C CA . LEU A 1 112 ? 5.925 7.615 -18.713 1.00 83.62 112 LEU A CA 1
ATOM 868 C C . LEU A 1 112 ? 5.657 6.131 -19.001 1.00 83.62 112 LEU A C 1
ATOM 870 O O . LEU A 1 112 ? 6.570 5.304 -18.932 1.00 83.62 112 LEU A O 1
ATOM 874 N N . SER A 1 113 ? 4.415 5.808 -19.368 1.00 79.19 113 SER A N 1
ATOM 875 C CA . SER A 1 113 ? 4.089 4.508 -19.956 1.00 79.19 113 SER A CA 1
ATOM 876 C C . SER A 1 113 ? 4.764 4.358 -21.325 1.00 79.19 113 SER A C 1
ATOM 878 O O . SER A 1 113 ? 5.073 5.352 -21.988 1.00 79.19 113 SER A O 1
ATOM 880 N N . LYS A 1 114 ? 5.003 3.114 -21.747 1.00 68.44 114 LYS A N 1
ATOM 881 C CA . LYS A 1 114 ? 5.412 2.814 -23.127 1.00 68.44 114 LYS A CA 1
ATOM 882 C C . LYS A 1 114 ? 4.257 2.964 -24.107 1.00 68.44 114 LYS A C 1
ATOM 884 O O . LYS A 1 114 ? 3.101 2.768 -23.676 1.00 68.44 114 LYS A O 1
#

Foldseek 3Di:
DDDDDDDDDDPDDCPVPVLVVVLVVLVVVVVVVLVVQQVVCVVVVHPRDAAEAEAEDAPPRDCVVNVVVVVVVCVPPRDHYHYYYQHDDPVDDRDDPPPDDDDDDDPPVVDDDD